Protein AF-A0A4Y9XT28-F1 (afdb_monomer_lite)

Sequence (143 aa):
MEVATLFCATYRPGWGDQLAAALAGIGAGHTSLKHVALRIPSIHPAPGHTLPNPWDDPGESLGRELSRVLDGLPNLTVAFHQWNSFSSLTANSVRCTLERAFQQRFPGLYAHRERLRFTWDLWPGGKDEVWDVALLDERNDAQ

Foldseek 3Di:
DQDAAEFEFDPDQCSLVSVLVVLVPAALVVQVAQHYEYEDDPDDPPPPDPDPDSLLDSDPSNLVSLLRNCVSHVRHAYEYEYEAHADPVSQVVSLVSNQVSCCVRPVVCVVVQVRYWYWYAHPDPRPPDIDIDGSHDPPPPDD

Structure (mmCIF, N/CA/C/O backbone):
data_AF-A0A4Y9XT28-F1
#
_entry.id   AF-A0A4Y9XT28-F1
#
loop_
_atom_site.group_PDB
_atom_site.id
_atom_site.type_symbol
_atom_site.label_atom_id
_atom_site.label_alt_id
_atom_site.label_comp_id
_atom_site.label_asym_id
_atom_site.label_entity_id
_atom_site.label_seq_id
_atom_site.pdbx_PDB_ins_code
_atom_site.Cartn_x
_atom_site.Cartn_y
_atom_site.Cartn_z
_atom_site.occupancy
_atom_site.B_iso_or_equiv
_atom_site.auth_seq_id
_atom_site.auth_comp_id
_atom_site.auth_asym_id
_atom_site.auth_atom_id
_atom_site.pdbx_PDB_model_num
ATOM 1 N N . MET A 1 1 ? 7.616 -7.731 18.086 1.00 37.22 1 MET A N 1
ATOM 2 C CA . MET A 1 1 ? 7.539 -8.061 16.651 1.00 37.22 1 MET A CA 1
ATOM 3 C C . MET A 1 1 ? 6.088 -8.422 16.387 1.00 37.22 1 MET A C 1
ATOM 5 O O . MET A 1 1 ? 5.676 -9.521 16.732 1.00 37.22 1 MET A O 1
ATOM 9 N N . GLU A 1 2 ? 5.267 -7.450 15.989 1.00 42.62 2 GLU A N 1
ATOM 10 C CA . GLU A 1 2 ? 3.860 -7.728 15.676 1.00 42.62 2 GLU A CA 1
ATOM 11 C C . GLU A 1 2 ? 3.775 -8.496 14.359 1.00 42.62 2 GLU A C 1
ATOM 13 O O . GLU A 1 2 ? 4.586 -8.287 13.458 1.00 42.62 2 GLU A O 1
ATOM 18 N N . VAL A 1 3 ? 2.837 -9.440 14.289 1.00 46.53 3 VAL A N 1
ATOM 19 C CA . VAL A 1 3 ? 2.671 -10.356 13.159 1.00 46.53 3 VAL A CA 1
ATOM 20 C C . VAL A 1 3 ? 2.243 -9.54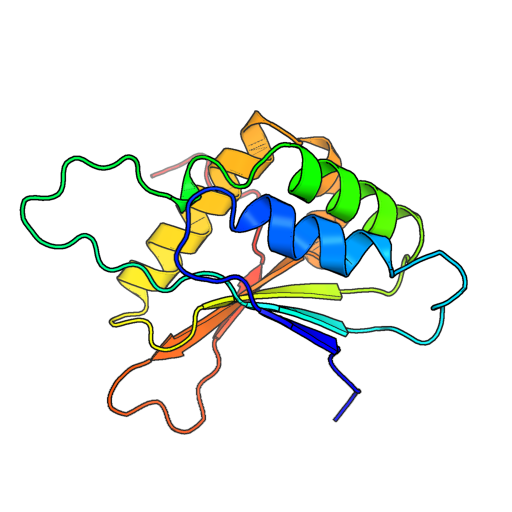9 11.934 1.00 46.53 3 VAL A C 1
ATOM 22 O O . VAL A 1 3 ? 1.068 -9.229 11.769 1.00 46.53 3 VAL A O 1
ATOM 25 N N . ALA A 1 4 ? 3.205 -9.192 11.086 1.00 62.88 4 ALA A N 1
ATOM 26 C CA . ALA A 1 4 ? 2.926 -8.629 9.776 1.00 62.88 4 ALA A CA 1
ATOM 27 C C . ALA A 1 4 ? 2.464 -9.762 8.855 1.00 62.88 4 ALA A C 1
ATOM 29 O O . ALA A 1 4 ? 3.187 -10.739 8.649 1.00 62.88 4 ALA A O 1
ATOM 30 N N . THR A 1 5 ? 1.257 -9.647 8.302 1.00 78.38 5 THR A N 1
ATOM 31 C CA . THR A 1 5 ? 0.826 -10.573 7.245 1.00 78.38 5 THR A CA 1
ATOM 32 C C . THR A 1 5 ? 1.455 -10.119 5.934 1.00 78.38 5 THR A C 1
ATOM 34 O O . THR A 1 5 ? 1.225 -8.988 5.506 1.00 78.38 5 THR A O 1
ATOM 37 N N . LEU A 1 6 ? 2.275 -10.977 5.323 1.00 79.69 6 LEU A N 1
ATOM 38 C CA . LEU A 1 6 ? 2.980 -10.684 4.077 1.00 79.69 6 LEU A CA 1
ATOM 39 C C . LEU A 1 6 ? 2.261 -11.330 2.890 1.00 79.69 6 LEU A C 1
ATOM 41 O O . LEU A 1 6 ? 2.150 -12.553 2.818 1.00 79.69 6 LEU A O 1
ATOM 45 N N . PHE A 1 7 ? 1.853 -10.514 1.923 1.00 81.38 7 PHE A N 1
ATOM 46 C CA . PHE A 1 7 ? 1.311 -10.971 0.645 1.00 81.38 7 PHE A CA 1
ATOM 47 C C . PHE A 1 7 ? 2.286 -10.654 -0.480 1.00 81.38 7 PHE A C 1
ATOM 49 O O . PHE A 1 7 ? 2.853 -9.565 -0.519 1.00 81.38 7 PHE A O 1
ATOM 56 N N . CYS A 1 8 ? 2.496 -11.601 -1.393 1.00 78.50 8 CYS A N 1
ATOM 57 C CA . CYS A 1 8 ? 3.474 -11.454 -2.467 1.00 78.50 8 CYS A CA 1
ATOM 58 C C . CYS A 1 8 ? 2.805 -11.436 -3.833 1.00 78.50 8 CYS A C 1
ATOM 60 O O . CYS A 1 8 ? 2.148 -12.406 -4.206 1.00 78.50 8 CYS A O 1
ATOM 62 N N . ALA A 1 9 ? 3.052 -10.378 -4.603 1.00 73.62 9 ALA A N 1
ATOM 63 C CA . ALA A 1 9 ? 2.757 -10.378 -6.024 1.00 73.62 9 ALA A CA 1
ATOM 64 C C . ALA A 1 9 ? 3.924 -10.958 -6.833 1.00 73.62 9 ALA A C 1
ATOM 66 O O . ALA A 1 9 ? 5.100 -10.796 -6.496 1.00 73.62 9 ALA A O 1
ATOM 67 N N . TH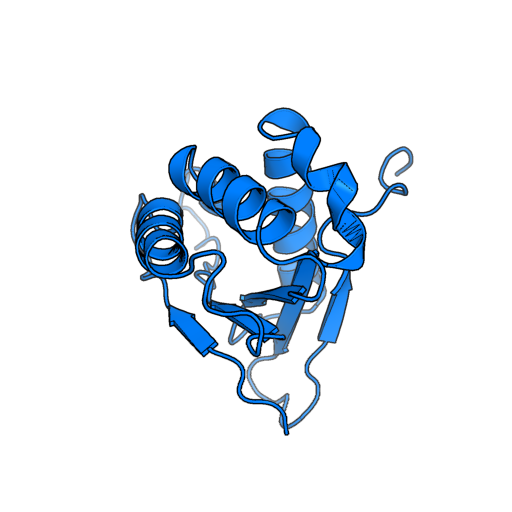R A 1 10 ? 3.591 -11.621 -7.935 1.00 69.38 10 THR A N 1
ATOM 68 C CA . THR A 1 10 ? 4.564 -12.072 -8.935 1.00 69.38 10 THR A CA 1
ATOM 69 C C . THR A 1 10 ? 4.856 -10.978 -9.967 1.00 69.38 10 THR A C 1
ATOM 71 O O . THR A 1 10 ? 4.103 -10.019 -10.113 1.00 69.38 10 THR A O 1
ATOM 74 N N . TYR A 1 11 ? 5.948 -11.141 -10.720 1.00 62.53 11 TYR A N 1
ATOM 75 C CA . TYR A 1 11 ? 6.413 -10.252 -11.799 1.00 62.53 11 TYR A CA 1
ATOM 76 C C . TYR A 1 11 ? 5.495 -10.264 -13.049 1.00 62.53 11 TYR A C 1
ATOM 78 O O . TYR A 1 11 ? 5.956 -10.318 -14.181 1.00 62.53 11 TYR A O 1
ATOM 86 N N . ARG A 1 12 ? 4.172 -10.313 -12.903 1.00 66.75 12 ARG A N 1
ATOM 87 C CA . ARG A 1 12 ? 3.257 -10.402 -14.051 1.00 66.75 12 ARG A CA 1
ATOM 88 C C . ARG A 1 12 ? 2.363 -9.169 -14.145 1.00 66.75 12 ARG A C 1
ATOM 90 O O . ARG A 1 12 ? 2.070 -8.562 -13.114 1.00 66.75 12 ARG A O 1
ATOM 97 N N . PRO A 1 13 ? 1.901 -8.811 -15.359 1.00 68.75 13 PRO A N 1
ATOM 98 C CA . PRO A 1 13 ? 0.744 -7.934 -15.505 1.00 68.75 13 PRO A CA 1
ATOM 99 C C . PRO A 1 13 ? -0.384 -8.404 -14.574 1.00 68.75 13 PRO A C 1
ATOM 101 O O . PRO A 1 13 ? -0.593 -9.611 -14.431 1.00 68.75 13 PRO A O 1
ATOM 104 N N . GLY A 1 14 ? -1.054 -7.469 -13.900 1.00 77.19 14 GLY A N 1
ATOM 105 C CA . GLY A 1 14 ? -2.044 -7.800 -12.868 1.00 77.19 14 GLY A CA 1
ATOM 106 C C . GLY A 1 14 ? -1.443 -8.148 -11.499 1.00 77.19 14 GLY A C 1
ATOM 107 O O . GLY A 1 14 ? -2.072 -8.849 -10.708 1.00 77.19 14 GLY A O 1
ATOM 108 N N . TRP A 1 15 ? -0.229 -7.676 -11.183 1.00 86.25 15 TRP A N 1
ATOM 109 C CA . TRP A 1 15 ? 0.338 -7.780 -9.828 1.00 86.25 15 TRP A CA 1
ATOM 110 C C . TRP A 1 15 ? -0.602 -7.172 -8.773 1.00 86.25 15 TRP A C 1
ATOM 112 O O . TRP A 1 15 ? -0.736 -7.714 -7.677 1.00 86.25 15 TRP A O 1
ATOM 122 N N . GLY A 1 16 ? -1.302 -6.094 -9.134 1.00 89.38 16 GLY A N 1
ATOM 123 C CA . GLY A 1 16 ? -2.306 -5.453 -8.296 1.00 89.38 16 GLY A CA 1
ATOM 124 C C . GLY A 1 16 ? -3.491 -6.354 -7.965 1.00 89.38 16 GLY A C 1
ATOM 125 O O . GLY A 1 16 ? -3.891 -6.428 -6.808 1.00 89.38 16 GLY A O 1
ATOM 126 N N . ASP A 1 17 ? -3.996 -7.115 -8.939 1.00 90.12 17 ASP A N 1
ATOM 127 C CA . ASP A 1 17 ? -5.110 -8.046 -8.724 1.00 90.12 17 ASP A CA 1
ATOM 128 C C . ASP A 1 17 ? -4.732 -9.187 -7.771 1.00 90.12 17 ASP A C 1
ATOM 130 O O . ASP A 1 17 ? -5.559 -9.636 -6.982 1.00 90.12 17 ASP A O 1
ATOM 134 N N . GLN A 1 18 ? -3.469 -9.627 -7.783 1.00 89.69 18 GLN A N 1
ATOM 135 C CA . GLN A 1 18 ? -2.976 -10.634 -6.833 1.00 89.69 18 GLN A CA 1
ATOM 136 C C . GLN A 1 18 ? -3.001 -10.101 -5.396 1.00 89.69 18 GLN A C 1
ATOM 138 O O . GLN A 1 18 ? -3.422 -10.804 -4.477 1.00 89.69 18 GLN A O 1
ATOM 143 N N . LEU A 1 19 ? -2.584 -8.847 -5.200 1.00 92.06 19 LEU A N 1
ATOM 144 C CA . LEU A 1 19 ? -2.638 -8.197 -3.890 1.00 92.06 19 LEU A CA 1
ATOM 145 C C . LEU A 1 19 ? -4.077 -7.888 -3.472 1.00 92.06 19 LEU A C 1
ATOM 147 O O . LEU A 1 19 ? -4.418 -8.067 -2.308 1.00 92.06 19 LEU A O 1
ATOM 151 N N . ALA A 1 20 ? -4.936 -7.491 -4.411 1.00 93.12 20 ALA A N 1
ATOM 152 C CA . ALA A 1 20 ? -6.358 -7.290 -4.162 1.00 93.12 20 ALA A CA 1
ATOM 153 C C . ALA A 1 20 ? -7.028 -8.590 -3.695 1.00 93.12 20 ALA A C 1
ATOM 155 O O . ALA A 1 20 ? -7.715 -8.599 -2.680 1.00 93.12 20 ALA A O 1
ATOM 156 N N . ALA A 1 21 ? -6.765 -9.710 -4.375 1.00 91.50 21 ALA A N 1
ATOM 157 C CA . ALA A 1 21 ? -7.285 -11.020 -3.991 1.00 91.50 21 ALA A CA 1
ATOM 158 C C . ALA A 1 21 ? -6.821 -11.443 -2.588 1.00 91.50 21 ALA A C 1
ATOM 160 O O . ALA A 1 21 ? -7.592 -12.021 -1.824 1.00 91.50 21 ALA A O 1
ATOM 161 N N . ALA A 1 22 ? -5.580 -11.120 -2.224 1.00 90.00 22 ALA A N 1
ATOM 162 C CA . ALA A 1 22 ? -5.074 -11.318 -0.873 1.00 90.00 22 ALA A CA 1
ATOM 163 C C . ALA A 1 22 ? -5.795 -10.439 0.168 1.00 90.00 22 ALA A C 1
ATOM 165 O O . ALA A 1 22 ? -6.228 -10.937 1.209 1.00 90.00 22 ALA A O 1
ATOM 166 N N . LEU A 1 23 ? -5.968 -9.145 -0.120 1.00 93.50 23 LEU A N 1
ATOM 167 C CA . LEU A 1 23 ? -6.683 -8.203 0.746 1.00 93.50 23 LEU A CA 1
ATOM 168 C C . LEU A 1 23 ? -8.170 -8.546 0.894 1.00 93.50 23 LEU A C 1
ATOM 170 O O . LEU A 1 23 ? -8.738 -8.306 1.958 1.00 93.50 23 LEU A O 1
ATOM 174 N N . ALA A 1 24 ? -8.789 -9.161 -0.117 1.00 93.62 24 ALA A N 1
ATOM 175 C CA . ALA A 1 24 ? -10.186 -9.593 -0.082 1.00 93.62 24 ALA A CA 1
ATOM 176 C C . ALA A 1 24 ? -10.479 -10.573 1.070 1.00 93.62 24 ALA A C 1
ATOM 178 O O . ALA A 1 24 ? -11.592 -10.597 1.595 1.00 93.62 24 ALA A O 1
ATOM 179 N N . GLY A 1 25 ? -9.475 -11.335 1.521 1.00 91.25 25 GLY A N 1
ATOM 180 C CA . GLY A 1 25 ? -9.589 -12.199 2.701 1.00 91.25 25 GLY A CA 1
ATOM 181 C C . GLY A 1 25 ? -9.648 -11.440 4.035 1.00 91.25 25 GLY A C 1
ATOM 182 O O . GLY A 1 25 ? -10.058 -12.002 5.049 1.00 91.25 25 GLY A O 1
ATOM 183 N N . ILE A 1 26 ? -9.270 -10.160 4.055 1.00 92.25 26 ILE A N 1
ATOM 184 C CA . ILE A 1 26 ? -9.223 -9.328 5.257 1.00 92.25 26 ILE A CA 1
ATOM 185 C C . ILE A 1 26 ? -10.540 -8.562 5.396 1.00 92.25 26 ILE A C 1
ATOM 187 O O . ILE A 1 26 ? -10.818 -7.607 4.672 1.00 92.25 26 ILE A O 1
ATOM 191 N N . GLY A 1 27 ? -11.365 -8.979 6.351 1.00 89.06 27 GLY A N 1
ATOM 192 C CA . GLY A 1 27 ? -12.609 -8.299 6.732 1.00 89.06 27 GLY A CA 1
ATOM 193 C C . GLY A 1 27 ? -12.562 -7.641 8.114 1.00 89.06 27 GLY A C 1
ATOM 194 O O . GLY A 1 27 ? -11.606 -7.823 8.866 1.00 89.06 27 GLY A O 1
ATOM 195 N N . ALA A 1 28 ? -13.653 -6.959 8.478 1.00 88.12 28 ALA A N 1
ATOM 196 C CA . ALA A 1 28 ? -13.815 -6.240 9.751 1.00 88.12 28 ALA A CA 1
ATOM 197 C C . ALA A 1 28 ? -13.650 -7.116 11.013 1.00 88.12 28 ALA A C 1
ATOM 199 O O . ALA A 1 28 ? -13.407 -6.597 12.096 1.00 88.12 28 ALA A O 1
ATOM 200 N N . GLY A 1 29 ? -13.745 -8.446 10.887 1.00 89.38 29 GLY A N 1
ATOM 201 C CA . GLY A 1 29 ? -13.482 -9.383 11.984 1.00 89.38 29 GLY A CA 1
ATOM 202 C C . GLY A 1 29 ? -12.006 -9.488 12.396 1.00 89.38 29 GLY A C 1
ATOM 203 O O . GLY A 1 29 ? -11.717 -9.985 13.480 1.00 89.38 29 GLY A O 1
ATOM 204 N N . HIS A 1 30 ? -11.066 -9.001 11.580 1.00 90.31 30 HIS A N 1
ATOM 205 C CA . HIS A 1 30 ? -9.625 -9.054 11.860 1.00 90.31 30 HIS A CA 1
ATOM 206 C C . HIS A 1 30 ? -9.156 -7.864 12.711 1.00 90.31 30 HIS A C 1
ATOM 208 O O . HIS A 1 30 ? -8.163 -7.215 12.398 1.00 90.31 30 HIS A O 1
ATOM 214 N N . THR A 1 31 ? -9.863 -7.551 13.797 1.00 87.31 31 THR A N 1
ATOM 215 C CA . THR A 1 31 ? -9.604 -6.356 14.628 1.00 87.31 31 THR A CA 1
ATOM 216 C C . THR A 1 31 ? -8.247 -6.362 15.340 1.00 87.31 31 THR A C 1
ATOM 218 O O . THR A 1 31 ? -7.764 -5.308 15.7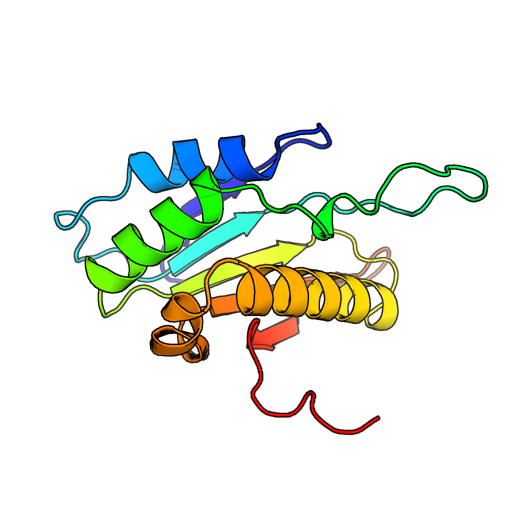48 1.00 87.31 31 THR A O 1
ATOM 221 N N . SER A 1 32 ? -7.616 -7.531 15.485 1.00 89.75 32 SER A N 1
ATOM 222 C CA . SER A 1 32 ? -6.262 -7.684 16.030 1.00 89.75 32 SER A CA 1
ATOM 223 C C . SER A 1 32 ? -5.153 -7.445 15.000 1.00 89.75 32 SER A C 1
ATOM 225 O O . SER A 1 32 ? -3.986 -7.343 15.380 1.00 89.75 32 SER A O 1
ATOM 227 N N . LEU A 1 33 ? -5.490 -7.362 13.708 1.00 90.69 33 LEU A N 1
ATOM 228 C CA . LEU A 1 33 ? -4.526 -7.153 12.637 1.00 90.69 33 LEU A CA 1
ATOM 229 C C . LEU A 1 33 ? -4.105 -5.681 12.596 1.00 90.69 33 LEU A C 1
ATOM 231 O O . LEU A 1 33 ? -4.923 -4.797 12.349 1.00 90.69 33 LEU A O 1
ATOM 235 N N . LYS A 1 34 ? -2.814 -5.428 12.821 1.00 92.19 34 LYS A N 1
ATOM 236 C CA . LYS A 1 34 ? -2.253 -4.066 12.844 1.00 92.19 34 LYS A CA 1
ATOM 237 C C . LYS A 1 34 ? -1.361 -3.746 11.655 1.00 92.19 34 LYS A C 1
ATOM 239 O O . LYS A 1 34 ? -1.282 -2.593 11.250 1.00 92.19 34 LYS A O 1
ATOM 244 N N . HIS A 1 35 ? -0.719 -4.759 11.076 1.00 92.44 35 HIS A N 1
ATOM 245 C CA . HIS A 1 35 ? 0.260 -4.570 10.013 1.00 92.44 35 HIS A CA 1
ATOM 246 C C . HIS A 1 35 ? 0.066 -5.580 8.883 1.00 92.44 35 HIS A C 1
ATOM 248 O O . HIS A 1 35 ? 0.028 -6.794 9.103 1.00 92.44 35 HIS A O 1
ATOM 254 N N . VAL A 1 36 ? -0.001 -5.065 7.659 1.00 93.00 36 VAL A N 1
ATOM 255 C CA . VAL A 1 36 ? 0.012 -5.848 6.422 1.00 93.00 36 VAL A CA 1
ATOM 256 C C . VAL A 1 36 ? 1.146 -5.340 5.547 1.00 93.00 36 VAL A C 1
ATOM 258 O O . VAL A 1 36 ? 1.266 -4.140 5.321 1.00 93.00 36 VAL A O 1
ATOM 261 N N . ALA A 1 37 ? 1.964 -6.255 5.041 1.00 91.75 37 ALA A N 1
ATOM 262 C CA . ALA A 1 37 ? 2.989 -5.956 4.056 1.00 91.75 37 ALA A CA 1
ATOM 263 C C . ALA A 1 37 ? 2.563 -6.520 2.694 1.00 91.75 37 ALA A C 1
ATOM 265 O O . ALA A 1 37 ? 2.307 -7.716 2.548 1.00 91.75 37 ALA A O 1
ATOM 266 N N . LEU A 1 38 ? 2.489 -5.655 1.690 1.00 91.75 38 LEU A N 1
ATOM 267 C CA . LEU A 1 38 ? 2.202 -5.987 0.303 1.00 91.75 38 LEU A CA 1
ATOM 268 C C . LEU A 1 38 ? 3.504 -5.926 -0.484 1.00 91.75 38 LEU A C 1
ATOM 270 O O . LEU A 1 38 ? 4.002 -4.850 -0.808 1.00 91.75 38 LEU A O 1
ATOM 274 N N . ARG A 1 39 ? 4.084 -7.083 -0.785 1.00 88.56 39 ARG A N 1
ATOM 275 C CA . ARG A 1 39 ? 5.314 -7.146 -1.565 1.00 88.56 39 ARG A CA 1
ATOM 276 C C . ARG A 1 39 ? 5.013 -6.881 -3.033 1.00 88.56 39 ARG A C 1
ATOM 278 O O . ARG A 1 39 ? 4.291 -7.649 -3.676 1.00 88.56 39 ARG A O 1
ATOM 285 N N . ILE A 1 40 ? 5.632 -5.827 -3.554 1.00 87.00 40 ILE A N 1
ATOM 286 C CA . ILE A 1 40 ? 5.518 -5.419 -4.951 1.00 87.00 40 ILE A CA 1
ATOM 287 C C . ILE A 1 40 ? 6.693 -5.930 -5.792 1.00 87.00 40 ILE A C 1
ATOM 289 O O . ILE A 1 40 ? 7.768 -6.216 -5.256 1.00 87.00 40 ILE A O 1
ATOM 293 N N . PRO A 1 41 ? 6.518 -6.049 -7.120 1.00 78.56 41 PRO A N 1
ATOM 294 C CA . PRO A 1 41 ? 7.599 -6.438 -8.011 1.00 78.56 41 PRO A CA 1
ATOM 295 C C . PRO A 1 41 ? 8.732 -5.401 -8.048 1.00 78.56 41 PRO A C 1
ATOM 297 O O . PRO A 1 41 ? 8.514 -4.224 -8.347 1.00 78.56 41 PRO A O 1
ATOM 300 N N . SER A 1 42 ? 9.961 -5.866 -7.830 1.00 71.69 42 SER A N 1
ATOM 301 C CA . SER A 1 42 ? 11.185 -5.082 -8.019 1.00 71.69 42 SER A CA 1
ATOM 302 C C . SER A 1 42 ? 11.623 -5.183 -9.469 1.00 71.69 42 SER A C 1
ATOM 304 O O . SER A 1 42 ? 12.420 -6.037 -9.846 1.00 71.69 42 SER A O 1
ATOM 306 N N . ILE A 1 43 ? 10.996 -4.371 -10.311 1.00 66.06 43 ILE A N 1
ATOM 307 C CA . ILE A 1 43 ? 11.247 -4.378 -11.750 1.00 66.06 43 ILE A CA 1
ATOM 308 C C . ILE A 1 43 ? 12.401 -3.432 -12.028 1.00 66.06 43 ILE A C 1
ATOM 310 O O . ILE A 1 43 ? 12.387 -2.268 -11.641 1.00 66.06 43 ILE A O 1
ATOM 314 N N . HIS A 1 44 ? 13.427 -3.943 -12.687 1.00 57.53 44 HIS A N 1
ATOM 315 C CA . HIS A 1 44 ? 14.423 -3.090 -13.302 1.00 57.53 44 HIS A CA 1
ATOM 316 C C . HIS A 1 44 ? 13.887 -2.722 -14.679 1.00 57.53 44 HIS A C 1
ATOM 318 O O . HIS A 1 44 ? 13.493 -3.633 -15.415 1.00 57.53 44 HIS A O 1
ATOM 324 N N . PRO A 1 45 ? 13.860 -1.438 -15.069 1.00 49.16 45 PRO A N 1
ATOM 325 C CA . PRO A 1 45 ? 13.746 -1.127 -16.479 1.00 49.16 45 PRO A CA 1
ATOM 326 C C . PRO A 1 45 ? 14.984 -1.730 -17.153 1.00 49.16 45 PRO A C 1
ATOM 328 O O . PRO A 1 45 ? 16.089 -1.200 -17.047 1.00 49.16 45 PRO A O 1
ATOM 331 N N . ALA A 1 46 ? 14.829 -2.900 -17.773 1.00 44.47 46 ALA A N 1
ATOM 332 C CA . ALA A 1 46 ? 15.876 -3.466 -18.601 1.00 44.47 46 ALA A CA 1
ATOM 333 C C . ALA A 1 46 ? 16.120 -2.469 -19.748 1.00 44.47 46 ALA A C 1
ATOM 335 O O . ALA A 1 46 ? 15.151 -2.077 -20.411 1.00 44.47 46 ALA A O 1
ATOM 336 N N . PRO A 1 47 ? 17.365 -2.008 -19.971 1.00 41.44 47 PRO A N 1
ATOM 337 C CA . PRO A 1 47 ? 17.642 -1.045 -21.027 1.00 41.44 47 PRO A CA 1
ATOM 338 C C . PRO A 1 47 ? 17.154 -1.609 -22.369 1.00 41.44 47 PRO A C 1
ATOM 340 O O . PRO A 1 47 ? 17.578 -2.683 -22.786 1.00 41.44 47 PRO A O 1
ATOM 343 N N . GLY A 1 48 ? 16.218 -0.903 -23.010 1.00 47.25 48 GLY A N 1
ATOM 344 C CA . GLY A 1 48 ? 15.604 -1.300 -24.284 1.00 47.25 48 GLY A CA 1
ATOM 345 C C . GLY A 1 48 ? 14.183 -1.875 -24.202 1.00 47.25 48 GLY A C 1
ATOM 346 O O . GLY A 1 48 ? 13.572 -2.083 -25.247 1.00 47.25 48 GLY A O 1
ATOM 347 N N . HIS A 1 49 ? 13.615 -2.091 -23.011 1.00 46.44 49 HIS A N 1
ATOM 348 C CA . HIS A 1 49 ? 12.205 -2.473 -22.879 1.00 46.44 49 HIS A CA 1
ATOM 349 C C . HIS A 1 49 ? 11.298 -1.235 -22.818 1.00 46.44 49 HIS A C 1
ATOM 351 O O . HIS A 1 49 ? 11.286 -0.503 -21.836 1.00 46.44 49 HIS A O 1
ATOM 357 N N . THR A 1 50 ? 10.493 -1.038 -23.863 1.00 52.16 50 THR A N 1
ATOM 358 C CA . THR A 1 50 ? 9.421 -0.028 -23.989 1.00 52.16 50 THR A CA 1
ATOM 359 C C . THR A 1 50 ? 8.123 -0.419 -23.272 1.00 52.16 50 THR A C 1
ATOM 361 O O . THR A 1 50 ? 7.062 0.136 -23.557 1.00 52.16 50 THR A O 1
ATOM 364 N N . LEU A 1 51 ? 8.170 -1.408 -22.374 1.00 54.59 51 LEU A N 1
ATOM 365 C CA . LEU A 1 51 ? 6.978 -1.830 -21.648 1.00 54.59 51 LEU A CA 1
ATOM 366 C C . LEU A 1 51 ? 6.533 -0.707 -20.698 1.00 54.59 51 LEU A C 1
ATOM 368 O O . LEU A 1 51 ? 7.399 -0.076 -20.085 1.00 54.59 51 LEU A O 1
ATOM 372 N N . PRO A 1 52 ? 5.213 -0.459 -20.569 1.00 60.56 52 PRO A N 1
ATOM 373 C CA . PRO A 1 52 ? 4.688 0.497 -19.604 1.00 60.56 52 PRO A CA 1
ATOM 374 C C . PRO A 1 52 ? 5.273 0.205 -18.234 1.00 60.56 52 PRO A C 1
ATOM 376 O O . PRO A 1 52 ? 5.421 -0.966 -17.862 1.00 60.56 52 PRO A O 1
ATOM 379 N N . ASN A 1 53 ? 5.615 1.260 -17.498 1.00 69.38 53 ASN A N 1
ATOM 380 C CA . ASN A 1 53 ? 6.109 1.083 -16.155 1.00 69.38 53 ASN A CA 1
ATOM 381 C C . ASN A 1 53 ? 5.001 0.373 -15.347 1.00 69.38 53 ASN A C 1
ATOM 383 O O . ASN A 1 53 ? 3.897 0.899 -15.220 1.00 69.38 53 ASN A O 1
ATOM 387 N N . PRO A 1 54 ? 5.250 -0.841 -14.831 1.00 70.56 54 PRO A N 1
ATOM 388 C CA . PRO A 1 54 ? 4.216 -1.666 -14.212 1.00 70.56 54 PRO A CA 1
ATOM 389 C C . PRO A 1 54 ? 3.612 -1.022 -12.960 1.00 70.56 54 PRO A C 1
ATOM 391 O O . PRO A 1 54 ? 2.545 -1.441 -12.520 1.00 70.56 54 PRO A O 1
ATOM 394 N N . TRP A 1 55 ? 4.277 -0.015 -12.390 1.00 76.31 55 TRP A N 1
ATOM 395 C CA . TRP A 1 55 ? 3.785 0.747 -11.247 1.00 76.31 55 TRP A CA 1
ATOM 396 C C . TRP A 1 55 ? 2.792 1.860 -11.640 1.00 76.31 55 TRP A C 1
ATOM 398 O O . TRP A 1 55 ? 2.117 2.378 -10.756 1.00 76.31 55 TRP A O 1
ATOM 408 N N . ASP A 1 56 ? 2.663 2.206 -12.930 1.00 76.19 56 ASP A N 1
ATOM 409 C CA . ASP A 1 56 ? 1.702 3.217 -13.418 1.00 76.19 56 ASP A CA 1
ATOM 410 C C . ASP A 1 56 ? 0.244 2.729 -13.324 1.00 76.19 56 ASP A C 1
ATOM 412 O O . ASP A 1 56 ? -0.687 3.527 -13.194 1.00 76.19 56 ASP A O 1
ATOM 416 N N . ASP A 1 57 ? 0.032 1.411 -13.380 1.00 81.56 57 ASP A N 1
ATOM 417 C CA . ASP A 1 57 ? -1.284 0.785 -13.267 1.00 81.56 57 ASP A CA 1
ATOM 418 C C . ASP A 1 57 ? -1.292 -0.284 -12.162 1.00 81.56 57 ASP A C 1
ATOM 420 O O . ASP A 1 57 ? -1.143 -1.480 -12.434 1.00 81.56 57 ASP A O 1
ATOM 424 N N . PRO A 1 58 ? -1.484 0.125 -10.895 1.00 80.38 58 PRO A N 1
ATOM 425 C CA . PRO A 1 58 ? -1.661 -0.807 -9.787 1.00 80.38 58 PRO A CA 1
ATOM 426 C C . PRO A 1 58 ? -2.998 -1.570 -9.832 1.00 80.38 58 PRO A C 1
ATOM 428 O O . PRO A 1 58 ? -3.228 -2.412 -8.971 1.00 80.38 58 PRO A O 1
ATOM 431 N N . GLY A 1 59 ? -3.873 -1.319 -10.813 1.00 85.25 59 GLY A N 1
ATOM 432 C CA . GLY A 1 59 ? -5.162 -1.992 -10.972 1.00 85.25 59 GLY A CA 1
ATOM 433 C C . GLY A 1 59 ? -6.295 -1.416 -10.112 1.00 85.25 59 GLY A C 1
ATOM 434 O O . GLY A 1 59 ? -6.098 -0.966 -8.983 1.00 85.25 59 GLY A O 1
ATOM 435 N N . GLU A 1 60 ? -7.522 -1.452 -10.648 1.00 89.12 60 GLU A N 1
ATOM 436 C CA . GLU A 1 60 ? -8.732 -0.981 -9.949 1.00 89.12 60 GLU A CA 1
ATOM 437 C C . GLU A 1 60 ? -9.054 -1.805 -8.701 1.00 89.12 60 GLU A C 1
ATOM 439 O O . GLU A 1 60 ? -9.383 -1.251 -7.648 1.00 89.12 60 GLU A O 1
ATOM 444 N N . SER A 1 61 ? -8.904 -3.126 -8.807 1.00 92.88 61 SER A N 1
ATOM 445 C CA . SER A 1 61 ? -9.173 -4.070 -7.724 1.00 92.88 61 SER A CA 1
ATOM 446 C C . SER A 1 61 ? -8.361 -3.737 -6.475 1.00 92.88 61 SER A C 1
ATOM 448 O O . SER A 1 61 ? -8.893 -3.756 -5.368 1.00 92.88 61 SER A O 1
ATOM 450 N N . LEU A 1 62 ? -7.083 -3.381 -6.643 1.00 93.69 62 LEU A N 1
ATOM 451 C CA . LEU A 1 62 ? -6.197 -3.081 -5.523 1.00 93.69 62 LEU A CA 1
ATOM 452 C C . LEU A 1 62 ? -6.631 -1.815 -4.785 1.00 93.69 62 LEU A C 1
ATOM 454 O O . LEU A 1 62 ? -6.757 -1.841 -3.564 1.00 93.69 62 LEU A O 1
ATOM 458 N N . GLY A 1 63 ? -6.903 -0.726 -5.509 1.00 92.94 63 GLY A N 1
ATOM 459 C CA . GLY A 1 63 ? -7.359 0.520 -4.892 1.00 92.94 63 GLY A CA 1
ATOM 460 C C . GLY A 1 63 ? -8.671 0.341 -4.123 1.00 92.94 63 GLY A C 1
ATOM 461 O O . GLY A 1 63 ? -8.788 0.802 -2.988 1.00 92.94 63 GLY A O 1
ATOM 462 N N . ARG A 1 64 ? -9.625 -0.409 -4.692 1.00 93.81 64 ARG A N 1
ATOM 463 C CA . ARG A 1 64 ? -10.905 -0.722 -4.040 1.00 93.81 64 ARG A CA 1
ATOM 464 C C . ARG A 1 64 ? -10.721 -1.519 -2.748 1.00 93.81 64 ARG A C 1
ATOM 466 O O . ARG A 1 64 ? -11.317 -1.176 -1.728 1.00 93.81 64 ARG A O 1
ATOM 473 N N . GLU A 1 65 ? -9.906 -2.568 -2.788 1.00 96.00 65 GLU A N 1
ATOM 474 C CA . GLU A 1 65 ? -9.657 -3.413 -1.619 1.00 96.00 65 GLU A CA 1
ATOM 475 C C . GLU A 1 65 ? -8.875 -2.673 -0.530 1.00 96.00 65 GLU A C 1
ATOM 477 O O . GLU A 1 65 ? -9.185 -2.832 0.648 1.00 96.00 65 GLU A O 1
ATOM 482 N N . LEU A 1 66 ? -7.932 -1.800 -0.898 1.00 95.62 66 LEU A N 1
ATOM 483 C CA . LEU A 1 66 ? -7.239 -0.929 0.054 1.00 95.62 66 LEU A CA 1
ATOM 484 C C . LEU A 1 66 ? -8.206 0.004 0.777 1.00 95.62 66 LEU A C 1
ATOM 486 O O . LEU A 1 66 ? -8.175 0.046 2.004 1.00 95.62 66 LEU A O 1
ATOM 490 N N . SER A 1 67 ? -9.080 0.708 0.049 1.00 94.56 67 SER A N 1
ATOM 491 C CA . SER A 1 67 ? -10.096 1.570 0.665 1.00 94.56 67 SER A CA 1
ATOM 492 C C . SER A 1 67 ? -10.979 0.768 1.616 1.00 94.56 67 SER A C 1
ATOM 494 O O . SER A 1 67 ? -11.062 1.090 2.796 1.00 94.56 67 SER A O 1
ATOM 496 N N . ARG A 1 68 ? -11.543 -0.352 1.142 1.00 95.38 68 ARG A N 1
ATOM 497 C CA . ARG A 1 68 ? -12.419 -1.218 1.945 1.00 95.38 68 ARG A CA 1
ATOM 498 C C . ARG A 1 68 ? -11.745 -1.681 3.238 1.00 95.38 68 ARG A C 1
ATOM 500 O O . ARG A 1 68 ? -12.364 -1.665 4.301 1.00 95.38 68 ARG A O 1
ATOM 507 N N . VAL A 1 69 ? -10.500 -2.139 3.146 1.00 95.19 69 VAL A N 1
ATOM 508 C CA . VAL A 1 69 ? -9.745 -2.661 4.288 1.00 95.19 69 VAL A CA 1
ATOM 509 C C . VAL A 1 69 ? -9.384 -1.542 5.266 1.00 95.19 69 VAL A C 1
ATOM 511 O O . VAL A 1 69 ? -9.548 -1.719 6.472 1.00 95.19 69 VAL A O 1
ATOM 514 N N . LEU A 1 70 ? -8.939 -0.387 4.772 1.00 94.88 70 LEU A N 1
ATOM 515 C CA . LEU A 1 70 ? -8.558 0.750 5.610 1.00 94.88 70 LEU A CA 1
ATOM 516 C C . LEU A 1 70 ? -9.767 1.410 6.283 1.00 94.88 70 LEU A C 1
ATOM 518 O O . LEU A 1 70 ? -9.647 1.835 7.435 1.00 94.88 70 LEU A O 1
ATOM 522 N N . ASP A 1 71 ? -10.920 1.455 5.621 1.00 94.06 71 ASP A N 1
ATOM 523 C CA . ASP A 1 71 ? -12.184 1.905 6.211 1.00 94.06 71 ASP A CA 1
ATOM 524 C C . ASP A 1 71 ? -12.687 0.921 7.278 1.00 94.06 71 ASP A C 1
ATOM 526 O O . ASP A 1 71 ? -13.137 1.322 8.351 1.00 94.06 71 ASP A O 1
ATOM 530 N N . GLY A 1 72 ? -12.585 -0.384 7.004 1.00 93.44 72 GLY A N 1
ATOM 531 C CA . GLY A 1 72 ? -13.069 -1.435 7.901 1.00 93.44 72 GLY A CA 1
ATOM 532 C C . GLY A 1 72 ? -12.177 -1.705 9.116 1.00 93.44 72 GLY A C 1
ATOM 533 O O . GLY A 1 72 ? -12.663 -2.225 10.121 1.00 93.44 72 GLY A O 1
ATOM 534 N N . LEU A 1 73 ? -10.883 -1.379 9.040 1.00 94.44 73 LEU A N 1
ATOM 535 C CA . LEU A 1 73 ? -9.894 -1.632 10.091 1.00 94.44 73 LEU A CA 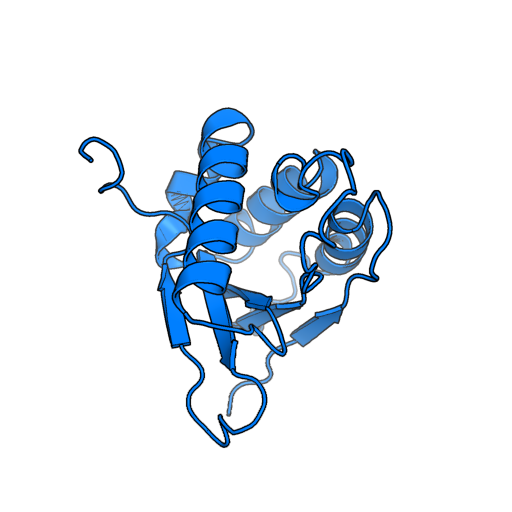1
ATOM 536 C C . LEU A 1 73 ? -9.125 -0.337 10.418 1.00 94.44 73 LEU A C 1
ATOM 538 O O . LEU A 1 73 ? -8.049 -0.096 9.866 1.00 94.44 73 LEU A O 1
ATOM 542 N N . PRO A 1 74 ? -9.631 0.509 11.339 1.00 92.12 74 PRO A N 1
ATOM 543 C CA . PRO A 1 74 ? -9.070 1.842 11.597 1.00 92.12 74 PRO A CA 1
ATOM 544 C C . PRO A 1 74 ? -7.623 1.819 12.115 1.00 92.12 74 PRO A C 1
ATOM 546 O O . PRO A 1 74 ? -6.860 2.745 11.856 1.00 92.12 74 PRO A O 1
ATOM 549 N N . ASN A 1 75 ? -7.218 0.738 12.787 1.00 92.25 75 ASN A N 1
ATOM 550 C CA . ASN A 1 75 ? -5.878 0.587 13.365 1.00 92.25 75 ASN A CA 1
ATOM 551 C C . ASN A 1 75 ? -4.881 -0.129 12.441 1.00 92.25 75 ASN A C 1
ATOM 553 O O . ASN A 1 75 ? -3.757 -0.399 12.860 1.00 92.25 75 ASN A O 1
ATOM 557 N N . LEU A 1 76 ? -5.291 -0.492 11.223 1.00 94.38 76 LEU A N 1
ATOM 558 C CA . LEU A 1 76 ? -4.437 -1.219 10.296 1.00 94.38 76 LEU A CA 1
ATOM 559 C C . LEU A 1 76 ? -3.532 -0.270 9.508 1.00 94.38 76 LEU A C 1
ATOM 561 O O . LEU A 1 76 ? -4.009 0.681 8.890 1.00 94.38 76 LEU A O 1
ATOM 565 N N . THR A 1 77 ? -2.249 -0.617 9.450 1.00 94.94 77 THR A N 1
ATOM 566 C CA . THR A 1 77 ? -1.246 -0.033 8.558 1.00 94.94 77 THR A CA 1
ATOM 567 C C . THR A 1 77 ? -0.911 -1.017 7.439 1.00 94.94 77 THR A C 1
ATOM 569 O O . THR A 1 77 ? -0.634 -2.194 7.690 1.00 94.94 77 THR A O 1
ATOM 572 N N . VAL A 1 78 ? -0.897 -0.528 6.200 1.00 94.44 78 VAL A N 1
ATOM 573 C CA . VAL A 1 78 ? -0.533 -1.296 5.005 1.00 94.44 78 VAL A CA 1
ATOM 574 C C . VAL A 1 78 ? 0.757 -0.727 4.421 1.00 94.44 78 VAL A C 1
ATOM 576 O O . VAL A 1 78 ? 0.817 0.442 4.045 1.00 94.44 78 VAL A O 1
ATOM 579 N N . ALA A 1 79 ? 1.791 -1.558 4.336 1.00 94.00 79 ALA A N 1
ATOM 580 C CA . ALA A 1 79 ? 3.093 -1.204 3.788 1.00 94.00 79 ALA A CA 1
ATOM 581 C C . ALA A 1 79 ? 3.319 -1.880 2.433 1.00 94.00 79 ALA A C 1
ATOM 583 O O . ALA A 1 79 ? 3.286 -3.103 2.337 1.00 94.00 79 ALA A O 1
ATOM 584 N N . PHE A 1 80 ? 3.604 -1.105 1.393 1.00 91.88 80 PHE A N 1
ATOM 585 C CA . PHE A 1 80 ? 4.103 -1.617 0.122 1.00 91.88 80 PHE A CA 1
ATOM 586 C C . PHE A 1 80 ? 5.599 -1.860 0.239 1.00 91.88 80 PHE A C 1
ATOM 588 O O . PHE A 1 80 ? 6.347 -0.915 0.464 1.00 91.88 80 PHE A O 1
ATOM 595 N N . HIS A 1 81 ? 6.030 -3.108 0.095 1.00 90.06 81 HIS A N 1
ATOM 596 C CA . HIS A 1 81 ? 7.419 -3.494 0.294 1.00 90.06 81 HIS A CA 1
ATOM 597 C C . HIS A 1 81 ? 8.100 -3.864 -1.027 1.00 90.06 81 HIS A C 1
ATOM 599 O O . HIS A 1 81 ? 7.696 -4.821 -1.697 1.00 90.06 81 HIS A O 1
ATOM 605 N N . GLN A 1 82 ? 9.149 -3.128 -1.390 1.00 86.88 82 GLN A N 1
ATOM 606 C CA . GLN A 1 82 ? 10.004 -3.412 -2.539 1.00 86.88 82 GLN A CA 1
ATOM 607 C C . GLN A 1 82 ? 11.307 -4.081 -2.085 1.00 86.88 82 GLN A C 1
ATOM 609 O O . GLN A 1 82 ? 12.146 -3.450 -1.449 1.00 86.88 82 GLN A O 1
ATOM 614 N N . TRP A 1 83 ? 11.492 -5.350 -2.452 1.00 80.56 83 TRP A N 1
ATOM 615 C CA . TRP A 1 83 ? 12.667 -6.129 -2.045 1.00 80.56 83 TRP A CA 1
ATOM 616 C C . TRP A 1 83 ? 13.807 -6.009 -3.069 1.00 80.56 83 TRP A C 1
ATOM 618 O O . TRP A 1 83 ? 13.564 -6.196 -4.258 1.00 80.56 83 TRP A O 1
ATOM 628 N N . ASN A 1 84 ? 15.057 -5.799 -2.654 1.00 75.25 84 ASN A N 1
ATOM 629 C CA . ASN A 1 84 ? 16.240 -5.747 -3.521 1.00 75.25 84 ASN A CA 1
ATOM 630 C C . ASN A 1 84 ? 16.231 -4.541 -4.463 1.00 75.25 84 ASN A C 1
ATOM 632 O O . ASN A 1 84 ? 16.531 -4.650 -5.655 1.00 75.25 84 ASN A O 1
ATOM 636 N N . SER A 1 85 ? 15.881 -3.373 -3.935 1.00 74.06 85 SER A N 1
ATOM 637 C CA . SER A 1 85 ? 16.050 -2.129 -4.674 1.00 74.06 85 SER A CA 1
ATOM 638 C C . SER A 1 85 ? 17.538 -1.886 -4.936 1.00 74.06 85 SER A C 1
ATOM 640 O O . SER A 1 85 ? 18.382 -2.062 -4.060 1.00 74.06 85 SER A O 1
ATOM 642 N N . PHE A 1 86 ? 17.888 -1.465 -6.153 1.00 71.88 86 PHE A N 1
ATOM 643 C CA . PHE A 1 86 ? 19.284 -1.154 -6.489 1.00 71.88 86 PHE A CA 1
ATOM 644 C C . PHE A 1 86 ? 19.799 0.102 -5.791 1.00 71.88 86 PHE A C 1
ATOM 646 O O . PHE A 1 86 ? 20.991 0.241 -5.535 1.00 71.88 86 PHE A O 1
ATOM 653 N N . SER A 1 87 ? 18.906 1.056 -5.551 1.00 78.25 87 SER A N 1
ATOM 654 C CA . SER A 1 87 ? 19.230 2.328 -4.927 1.00 78.25 87 SER A CA 1
ATOM 655 C C . SER A 1 87 ? 17.981 2.938 -4.312 1.00 78.25 87 SER A C 1
ATOM 657 O O . SER A 1 87 ? 16.864 2.706 -4.788 1.00 78.25 87 SER A O 1
ATOM 659 N N . SER A 1 88 ? 18.173 3.795 -3.310 1.00 81.88 88 SER A N 1
ATOM 660 C CA . SER A 1 88 ? 17.087 4.594 -2.737 1.00 81.88 88 SER A CA 1
ATOM 661 C C . SER A 1 88 ? 16.433 5.503 -3.780 1.00 81.88 88 SER A C 1
ATOM 663 O O . SER A 1 88 ? 15.238 5.753 -3.701 1.00 81.88 88 SER A O 1
ATOM 665 N N . LEU A 1 89 ? 17.177 5.944 -4.805 1.00 80.31 89 LEU A N 1
ATOM 666 C CA . LEU A 1 89 ? 16.617 6.706 -5.929 1.00 80.31 89 LEU A CA 1
ATOM 667 C C . LEU A 1 89 ? 15.606 5.880 -6.733 1.00 80.31 89 LEU A C 1
ATOM 669 O O . LEU A 1 89 ? 14.528 6.375 -7.052 1.00 80.31 89 LEU A O 1
ATOM 673 N N . THR A 1 90 ? 15.926 4.615 -7.023 1.00 80.25 90 THR A N 1
ATOM 674 C CA . THR A 1 90 ? 15.012 3.716 -7.746 1.00 80.25 90 THR A CA 1
ATOM 675 C C . THR A 1 90 ? 13.765 3.444 -6.913 1.00 80.25 90 THR A C 1
ATOM 677 O O . THR A 1 90 ? 12.653 3.556 -7.420 1.00 80.25 90 THR A O 1
ATOM 680 N N . ALA A 1 91 ? 13.946 3.152 -5.623 1.00 84.25 91 ALA A N 1
ATOM 681 C CA . ALA A 1 91 ? 12.836 2.909 -4.711 1.00 84.25 91 ALA A CA 1
ATOM 682 C C . ALA A 1 91 ? 11.927 4.136 -4.562 1.00 84.25 91 ALA A C 1
ATOM 684 O O . ALA A 1 91 ? 10.706 4.025 -4.640 1.00 84.25 91 ALA A O 1
ATOM 685 N N . ASN A 1 92 ? 12.517 5.327 -4.440 1.00 85.06 92 ASN A N 1
ATOM 686 C CA . ASN A 1 92 ? 11.755 6.566 -4.372 1.00 85.06 92 ASN A CA 1
ATOM 687 C C . ASN A 1 92 ? 11.023 6.863 -5.692 1.00 85.06 92 ASN A C 1
ATOM 689 O O . ASN A 1 92 ? 9.892 7.331 -5.659 1.00 85.06 92 ASN A O 1
ATOM 693 N N . SER A 1 93 ? 11.609 6.536 -6.850 1.00 84.50 93 SER A N 1
ATOM 694 C CA . SER A 1 93 ? 10.902 6.636 -8.134 1.00 84.50 93 SER A CA 1
ATOM 695 C C . SER A 1 93 ? 9.678 5.721 -8.178 1.00 84.50 93 SER A C 1
ATOM 697 O O . SER A 1 93 ? 8.621 6.164 -8.616 1.00 84.50 93 SER A O 1
ATOM 699 N N . VAL A 1 94 ? 9.794 4.473 -7.707 1.00 86.12 94 VAL A N 1
ATOM 700 C CA . VAL A 1 94 ? 8.656 3.538 -7.624 1.00 86.12 94 VAL A CA 1
ATOM 701 C C . VAL A 1 94 ? 7.577 4.087 -6.695 1.00 86.12 94 VAL A C 1
ATOM 703 O O . VAL A 1 94 ? 6.404 4.107 -7.065 1.00 86.12 94 VAL A O 1
ATOM 706 N N . ARG A 1 95 ? 7.977 4.586 -5.519 1.00 90.00 95 ARG A N 1
ATOM 707 C CA . ARG A 1 95 ? 7.074 5.228 -4.561 1.00 90.00 95 ARG A CA 1
ATOM 708 C C . ARG A 1 95 ? 6.316 6.393 -5.198 1.00 90.00 95 ARG A C 1
ATOM 710 O O . ARG A 1 95 ? 5.094 6.388 -5.156 1.00 90.00 95 ARG A O 1
ATOM 717 N N . CYS A 1 96 ? 7.016 7.344 -5.822 1.00 87.44 96 CYS A N 1
ATOM 718 C CA . CYS A 1 96 ? 6.400 8.502 -6.477 1.00 87.44 96 CYS A CA 1
ATOM 719 C C . CYS A 1 96 ? 5.455 8.095 -7.619 1.00 87.44 96 CYS A C 1
ATOM 721 O O . CYS A 1 96 ? 4.411 8.717 -7.810 1.00 87.44 96 CYS A O 1
ATOM 723 N N . THR A 1 97 ? 5.803 7.060 -8.390 1.00 88.31 97 THR A N 1
ATOM 724 C CA . THR A 1 97 ? 4.924 6.536 -9.443 1.00 88.31 97 THR A CA 1
ATOM 725 C C . THR A 1 97 ? 3.638 5.954 -8.855 1.00 88.31 97 THR A C 1
ATOM 727 O O . THR A 1 97 ? 2.549 6.314 -9.302 1.00 88.31 97 THR A O 1
ATOM 730 N N . LEU A 1 98 ? 3.745 5.107 -7.825 1.00 88.69 98 LEU A N 1
ATOM 731 C CA . LEU A 1 98 ? 2.583 4.528 -7.141 1.00 88.69 98 LEU A CA 1
ATOM 732 C C . LEU A 1 98 ? 1.716 5.598 -6.477 1.00 88.69 98 LEU A C 1
ATOM 734 O O . LEU A 1 98 ? 0.494 5.550 -6.582 1.00 88.69 98 LEU A O 1
ATOM 738 N N . GLU A 1 99 ? 2.346 6.572 -5.825 1.00 90.75 99 GLU A N 1
ATOM 739 C CA . GLU A 1 99 ? 1.687 7.728 -5.225 1.00 90.75 99 GLU A CA 1
ATOM 740 C C . GLU A 1 99 ? 0.830 8.462 -6.257 1.00 90.75 99 GLU A C 1
ATOM 742 O O . GLU A 1 99 ? -0.375 8.618 -6.065 1.00 90.75 99 GLU A O 1
ATOM 747 N N . ARG A 1 100 ? 1.424 8.826 -7.400 1.00 89.31 100 ARG A N 1
ATOM 748 C CA . ARG A 1 100 ? 0.720 9.502 -8.495 1.00 89.31 100 ARG A CA 1
ATOM 749 C C . ARG A 1 100 ? -0.438 8.661 -9.032 1.00 89.31 100 ARG A C 1
ATOM 751 O O . ARG A 1 100 ? -1.526 9.194 -9.249 1.00 89.31 100 ARG A O 1
ATOM 758 N N . ALA A 1 101 ? -0.226 7.361 -9.230 1.00 88.75 101 ALA A N 1
ATOM 759 C CA . ALA A 1 101 ? -1.270 6.459 -9.707 1.00 88.75 101 ALA A CA 1
ATOM 760 C C . ALA A 1 101 ? -2.447 6.381 -8.718 1.00 88.75 101 ALA A C 1
ATOM 762 O O . ALA A 1 101 ? -3.610 6.445 -9.129 1.00 88.75 101 ALA A O 1
ATOM 763 N N . PHE A 1 102 ? -2.165 6.308 -7.412 1.00 91.00 102 PHE A N 1
ATOM 764 C CA . PHE A 1 102 ? -3.198 6.311 -6.379 1.00 91.00 102 PHE A CA 1
ATOM 765 C C . PHE A 1 102 ? -3.912 7.656 -6.260 1.00 91.00 102 PHE A C 1
ATOM 767 O O . PHE A 1 102 ? -5.137 7.673 -6.168 1.00 91.00 102 PHE A O 1
ATOM 774 N N . GLN A 1 103 ? -3.191 8.772 -6.352 1.00 89.69 103 GLN A N 1
ATOM 775 C CA . GLN A 1 103 ? -3.772 10.114 -6.343 1.00 89.69 103 GLN A CA 1
ATOM 776 C C . GLN A 1 103 ? -4.758 10.330 -7.486 1.00 89.69 103 GLN A C 1
ATOM 778 O O . GLN A 1 103 ? -5.854 10.844 -7.272 1.00 89.69 103 GLN A O 1
ATOM 783 N N . GLN A 1 104 ? -4.389 9.912 -8.695 1.00 88.06 104 GLN A N 1
ATOM 784 C CA . GLN A 1 104 ? -5.216 10.118 -9.880 1.00 88.06 104 GLN A CA 1
ATOM 785 C C . GLN A 1 104 ? -6.465 9.232 -9.890 1.00 88.06 104 GLN A C 1
ATOM 787 O O . GLN A 1 104 ? -7.512 9.657 -10.374 1.00 88.06 104 GLN A O 1
ATOM 792 N N . ARG A 1 105 ? -6.365 7.996 -9.386 1.00 89.62 105 ARG A N 1
ATOM 793 C CA . ARG A 1 105 ? -7.409 6.974 -9.581 1.00 89.62 105 ARG A CA 1
ATOM 794 C C . ARG A 1 105 ? -8.215 6.649 -8.331 1.00 89.62 105 ARG A C 1
ATOM 796 O O . ARG A 1 105 ? -9.364 6.233 -8.450 1.00 89.62 105 ARG A O 1
ATOM 803 N N . PHE A 1 106 ? -7.642 6.843 -7.148 1.00 90.44 106 PHE A N 1
ATOM 804 C CA . PHE A 1 106 ? -8.270 6.517 -5.866 1.00 90.44 106 PHE A CA 1
ATOM 805 C C . PHE A 1 106 ? -8.020 7.637 -4.846 1.00 90.44 106 PHE A C 1
ATOM 807 O O . PHE A 1 106 ? -7.434 7.394 -3.788 1.00 90.44 106 PHE A O 1
ATOM 814 N N . PRO A 1 107 ? -8.487 8.872 -5.115 1.00 89.12 107 PRO A N 1
ATOM 815 C CA . PRO A 1 107 ? -8.236 10.020 -4.240 1.00 89.12 107 PRO A CA 1
ATOM 816 C C . PRO A 1 107 ? -8.736 9.803 -2.801 1.00 89.12 107 PRO A C 1
ATOM 818 O O . PRO A 1 107 ? -8.179 10.368 -1.867 1.00 89.12 107 PRO A O 1
ATOM 821 N N . GLY A 1 108 ? -9.727 8.925 -2.592 1.00 89.19 108 GLY A N 1
ATOM 822 C CA . GLY A 1 108 ? -10.197 8.537 -1.257 1.00 89.19 108 GLY A CA 1
ATOM 823 C C . GLY A 1 108 ? -9.117 7.914 -0.360 1.00 89.19 108 GLY A C 1
ATOM 824 O O . GLY A 1 108 ? -9.193 8.056 0.857 1.00 89.19 108 GLY A O 1
ATOM 825 N N . LEU A 1 109 ? -8.066 7.306 -0.927 1.00 92.62 109 LEU A N 1
ATOM 826 C CA . LEU A 1 109 ? -6.956 6.739 -0.149 1.00 92.62 109 LEU A CA 1
ATOM 827 C C . LEU A 1 109 ? -6.159 7.801 0.628 1.00 92.62 109 LEU A C 1
ATOM 829 O O . LEU A 1 109 ? -5.529 7.468 1.632 1.00 92.62 109 LEU A O 1
ATOM 833 N N . TYR A 1 110 ? -6.228 9.080 0.238 1.00 91.62 110 TYR A N 1
ATOM 834 C CA . TYR A 1 110 ? -5.567 10.171 0.965 1.00 91.62 110 TYR A CA 1
ATOM 835 C C . TYR A 1 110 ? -6.136 10.390 2.368 1.00 91.62 110 TYR A C 1
ATOM 837 O O . TYR A 1 110 ? -5.400 10.820 3.258 1.00 91.62 110 TYR A O 1
ATOM 845 N N . ALA A 1 111 ? -7.392 10.002 2.616 1.00 91.81 111 ALA A N 1
ATOM 846 C CA . ALA A 1 111 ? -7.964 9.974 3.963 1.00 91.81 111 ALA A CA 1
ATOM 847 C C . ALA A 1 111 ? -7.231 8.990 4.899 1.00 91.81 111 ALA A C 1
ATOM 849 O O . ALA A 1 111 ? -7.470 8.968 6.107 1.00 91.81 111 ALA A O 1
ATOM 850 N N . HIS A 1 112 ? -6.350 8.145 4.356 1.00 92.81 112 HIS A N 1
ATOM 851 C CA . HIS A 1 112 ? -5.611 7.117 5.081 1.00 92.81 112 HIS A CA 1
ATOM 852 C C . HIS A 1 112 ? -4.098 7.200 4.866 1.00 92.81 112 HIS A C 1
ATOM 854 O O . HIS A 1 112 ? -3.396 6.232 5.155 1.00 92.81 112 HIS A O 1
ATOM 860 N N . ARG A 1 113 ? -3.581 8.336 4.383 1.00 91.50 113 ARG A N 1
ATOM 861 C CA . ARG A 1 113 ? -2.161 8.513 4.029 1.00 91.50 113 ARG A CA 1
ATOM 862 C C . ARG A 1 113 ? -1.174 8.092 5.122 1.00 91.50 113 ARG A C 1
ATOM 864 O O . ARG A 1 113 ? -0.171 7.462 4.821 1.00 91.50 113 ARG A O 1
ATOM 871 N N . GLU A 1 114 ? -1.501 8.343 6.391 1.00 92.56 114 GLU A N 1
ATOM 872 C CA . GLU A 1 114 ? -0.645 7.993 7.536 1.00 92.56 114 GLU A CA 1
ATOM 873 C C . GLU A 1 114 ? -0.507 6.474 7.730 1.00 92.56 114 GLU A C 1
ATOM 875 O O . GLU A 1 114 ? 0.461 5.989 8.312 1.00 92.56 114 GLU A O 1
ATOM 880 N N . ARG A 1 115 ? -1.482 5.710 7.225 1.00 94.25 115 ARG A N 1
ATOM 881 C CA . ARG A 1 115 ? -1.571 4.248 7.340 1.00 94.25 115 ARG A CA 1
ATOM 882 C C . ARG A 1 115 ? -1.071 3.525 6.093 1.00 94.25 115 ARG A C 1
ATOM 884 O O . ARG A 1 115 ? -0.952 2.303 6.110 1.00 94.25 115 ARG A O 1
ATOM 891 N N . LEU A 1 116 ? -0.773 4.260 5.024 1.00 94.62 116 LEU A N 1
ATOM 892 C CA . LEU A 1 116 ? -0.200 3.740 3.789 1.00 94.62 116 LEU A CA 1
ATOM 893 C C . LEU A 1 116 ? 1.295 4.043 3.762 1.00 94.62 116 LEU A C 1
ATOM 895 O O . LEU A 1 116 ? 1.716 5.196 3.671 1.00 94.62 116 LEU A O 1
ATOM 899 N N . ARG A 1 117 ? 2.106 2.994 3.847 1.00 95.19 117 ARG A N 1
ATOM 900 C CA . ARG A 1 117 ? 3.564 3.094 3.947 1.00 95.19 117 ARG A CA 1
ATOM 901 C C . ARG A 1 117 ? 4.229 2.500 2.717 1.00 95.19 117 ARG A C 1
ATOM 903 O O . ARG A 1 117 ? 3.675 1.613 2.069 1.00 95.19 117 ARG A O 1
ATOM 910 N N . PHE A 1 118 ? 5.424 2.973 2.408 1.00 91.81 118 PHE A N 1
ATOM 911 C CA . PHE A 1 118 ? 6.300 2.385 1.408 1.00 91.81 118 PHE A CA 1
ATOM 912 C C . PHE A 1 118 ? 7.618 2.018 2.075 1.00 91.81 118 PHE A C 1
ATOM 914 O O . PHE A 1 118 ? 8.242 2.857 2.728 1.00 91.81 118 PHE A O 1
ATOM 921 N N . THR A 1 119 ? 8.029 0.766 1.916 1.00 91.00 119 THR A N 1
ATOM 922 C CA . THR A 1 119 ? 9.262 0.245 2.487 1.00 91.00 119 THR A CA 1
ATOM 923 C C . THR A 1 119 ? 10.120 -0.428 1.433 1.00 91.00 119 THR A C 1
ATOM 925 O O . THR A 1 119 ? 9.615 -1.029 0.485 1.00 91.00 119 THR A O 1
ATOM 928 N N . TRP A 1 120 ? 11.438 -0.347 1.586 1.00 89.00 120 TRP A N 1
ATOM 929 C CA . TRP A 1 120 ? 12.367 -1.055 0.710 1.00 89.00 120 TRP A CA 1
ATOM 930 C C . TRP A 1 120 ? 13.660 -1.415 1.428 1.00 89.00 120 TRP A C 1
ATOM 932 O O . TRP A 1 120 ? 14.023 -0.805 2.435 1.00 89.00 120 TRP A O 1
ATOM 942 N N . ASP A 1 121 ? 14.364 -2.383 0.859 1.00 84.38 121 ASP A N 1
ATOM 943 C CA . ASP A 1 121 ? 15.727 -2.760 1.225 1.00 84.38 121 ASP A CA 1
ATOM 944 C C . ASP A 1 121 ? 16.649 -2.717 -0.011 1.00 84.38 121 ASP A C 1
ATOM 946 O O . ASP A 1 121 ? 16.179 -2.640 -1.153 1.00 84.38 121 ASP A O 1
ATOM 950 N N . LEU A 1 122 ? 17.968 -2.710 0.216 1.00 80.12 122 LEU A N 1
ATOM 951 C CA . LEU A 1 122 ? 18.982 -2.487 -0.821 1.00 80.12 122 LEU A CA 1
ATOM 952 C C . LEU A 1 122 ? 19.861 -3.721 -1.109 1.00 80.12 122 LEU A C 1
ATOM 954 O O . LEU A 1 122 ? 20.411 -4.347 -0.197 1.00 80.12 122 LEU A O 1
ATOM 958 N N . TRP A 1 123 ? 20.103 -3.998 -2.398 1.00 69.12 123 TRP A N 1
ATOM 959 C CA . TRP A 1 123 ? 21.055 -5.016 -2.892 1.00 69.12 123 TRP A CA 1
ATOM 960 C C . TRP A 1 123 ? 22.392 -4.383 -3.356 1.00 69.12 123 TRP A C 1
ATOM 962 O O . TRP A 1 123 ? 22.335 -3.335 -3.996 1.00 69.12 123 TRP A O 1
ATOM 972 N N . PRO A 1 124 ? 23.589 -5.005 -3.173 1.00 55.22 124 PRO A N 1
ATOM 973 C CA . PRO A 1 124 ? 23.936 -6.187 -2.383 1.00 55.22 124 PRO A CA 1
ATOM 974 C C . PRO A 1 124 ? 24.644 -5.732 -1.102 1.00 55.22 124 PRO A C 1
ATOM 976 O O . PRO A 1 124 ? 25.853 -5.512 -1.104 1.00 55.22 124 PRO A O 1
ATOM 979 N N . GLY A 1 125 ? 23.926 -5.549 -0.000 1.00 55.78 125 GLY A N 1
ATOM 980 C CA . GLY A 1 125 ? 24.618 -5.139 1.226 1.00 55.78 125 GLY A CA 1
ATOM 981 C C . GLY A 1 125 ? 23.763 -4.570 2.337 1.00 55.78 125 GLY A C 1
ATOM 982 O O . GLY A 1 125 ? 24.280 -4.415 3.437 1.00 55.78 125 GLY A O 1
ATOM 983 N N . GLY A 1 126 ? 22.477 -4.303 2.111 1.00 50.66 126 GLY A N 1
ATOM 984 C CA . GLY A 1 126 ? 21.591 -3.804 3.156 1.00 50.66 126 GLY A CA 1
ATOM 985 C C . GLY A 1 126 ? 21.157 -4.907 4.116 1.00 50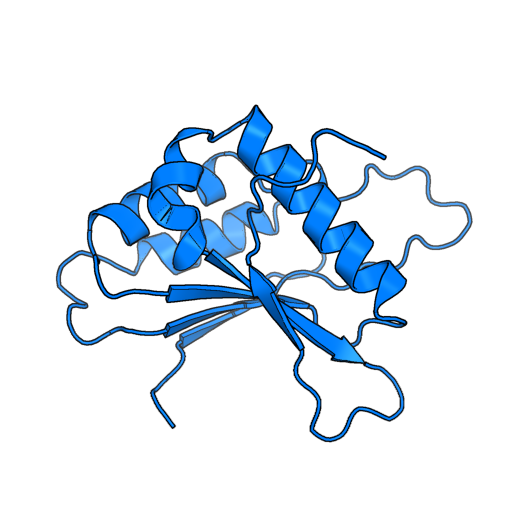.66 126 GLY A C 1
ATOM 986 O O . GLY A 1 126 ? 19.975 -5.224 4.181 1.00 50.66 126 GLY A O 1
ATOM 987 N N . LYS A 1 127 ? 22.089 -5.520 4.854 1.00 49.91 127 LYS A N 1
ATOM 988 C CA . LYS A 1 127 ? 21.701 -6.174 6.105 1.00 49.91 127 LYS A CA 1
ATOM 989 C C . LYS A 1 127 ? 21.262 -5.049 7.047 1.00 49.91 127 LYS A C 1
ATOM 991 O O . LYS A 1 127 ? 22.093 -4.269 7.493 1.00 49.91 127 LYS A O 1
ATOM 996 N N . ASP A 1 128 ? 19.951 -4.972 7.260 1.00 53.25 128 ASP A N 1
ATOM 997 C CA . ASP A 1 128 ? 19.260 -4.312 8.379 1.00 53.25 128 ASP A CA 1
ATOM 998 C C . ASP A 1 128 ? 18.703 -2.888 8.186 1.00 53.25 128 ASP A C 1
ATOM 1000 O O . ASP A 1 128 ? 18.003 -2.414 9.079 1.00 53.25 128 ASP A O 1
ATOM 1004 N N . GLU A 1 129 ? 18.880 -2.226 7.037 1.00 59.91 129 GLU A N 1
ATOM 1005 C CA . GLU A 1 129 ? 18.243 -0.914 6.804 1.00 59.91 129 GLU A CA 1
ATOM 1006 C C . GLU A 1 129 ? 16.989 -1.039 5.929 1.00 59.91 129 GLU A C 1
ATOM 1008 O O . GLU A 1 129 ? 17.032 -0.945 4.701 1.00 59.91 129 GLU A O 1
ATOM 1013 N N . VAL A 1 130 ? 15.855 -1.287 6.592 1.00 69.75 130 VAL A N 1
ATOM 1014 C CA . VAL A 1 130 ? 14.527 -1.146 5.987 1.00 69.75 130 VAL A CA 1
ATOM 1015 C C . VAL A 1 130 ? 14.120 0.313 6.103 1.00 69.75 130 VAL A C 1
ATOM 1017 O O . VAL A 1 130 ? 13.906 0.826 7.202 1.00 69.75 130 VAL A O 1
ATOM 1020 N N . TRP A 1 131 ? 13.997 0.976 4.962 1.00 77.56 131 TRP A N 1
ATOM 1021 C CA . TRP A 1 131 ? 13.460 2.328 4.908 1.00 77.56 131 TRP A CA 1
ATOM 1022 C C . TRP A 1 131 ? 11.939 2.269 5.030 1.00 77.56 131 TRP A C 1
ATOM 1024 O O . TRP A 1 131 ? 11.319 1.387 4.441 1.00 77.56 131 TRP A O 1
ATOM 1034 N N . ASP A 1 132 ? 11.339 3.190 5.783 1.00 85.00 132 ASP A N 1
ATOM 1035 C CA . ASP A 1 132 ? 9.889 3.291 5.970 1.00 85.00 132 ASP A CA 1
ATOM 1036 C C . ASP A 1 132 ? 9.447 4.748 5.841 1.00 85.00 132 ASP A C 1
ATOM 1038 O O . ASP A 1 132 ? 9.748 5.595 6.685 1.00 85.00 132 ASP A O 1
ATOM 1042 N N . VAL A 1 133 ? 8.713 5.037 4.770 1.00 86.81 133 VAL A N 1
ATOM 1043 C CA . VAL A 1 133 ? 8.209 6.375 4.456 1.00 86.81 133 VAL A CA 1
ATOM 1044 C C . VAL A 1 133 ? 6.712 6.330 4.163 1.00 86.81 133 VAL A C 1
ATOM 1046 O O . VAL A 1 133 ? 6.152 5.274 3.864 1.00 86.81 133 VAL A O 1
ATOM 1049 N N . ALA A 1 134 ? 6.043 7.480 4.242 1.00 85.69 134 ALA A N 1
ATOM 1050 C CA . ALA A 1 134 ? 4.662 7.583 3.788 1.00 85.69 134 ALA A CA 1
ATOM 1051 C C . ALA A 1 134 ? 4.593 7.271 2.287 1.00 85.69 134 ALA A C 1
ATOM 1053 O O . ALA A 1 134 ? 5.425 7.735 1.503 1.00 85.69 134 ALA A O 1
ATOM 1054 N N . LEU A 1 135 ? 3.613 6.465 1.885 1.00 83.62 135 LEU A N 1
ATOM 1055 C CA . LEU A 1 135 ? 3.380 6.199 0.469 1.00 83.62 135 LEU A CA 1
ATOM 1056 C C . LEU A 1 135 ? 2.790 7.428 -0.222 1.00 83.62 135 LEU A C 1
ATOM 1058 O O . LEU A 1 135 ? 3.198 7.746 -1.332 1.00 83.62 135 LEU A O 1
ATOM 1062 N N . LEU A 1 136 ? 1.842 8.091 0.445 1.00 84.50 136 LEU A N 1
ATOM 1063 C CA . LEU A 1 136 ? 1.149 9.278 -0.044 1.00 84.50 136 LEU A CA 1
ATOM 1064 C C . LEU A 1 136 ? 1.633 10.491 0.760 1.00 84.50 136 LEU A C 1
ATOM 1066 O O . LEU A 1 136 ? 1.419 10.534 1.973 1.00 84.50 136 LEU A O 1
ATOM 1070 N N . ASP A 1 137 ? 2.276 11.453 0.104 1.00 78.81 137 ASP A N 1
ATOM 1071 C CA . ASP A 1 137 ? 2.749 12.706 0.694 1.00 78.81 137 ASP A CA 1
ATOM 1072 C C . ASP A 1 137 ? 1.956 13.891 0.101 1.00 78.81 137 ASP A C 1
ATOM 1074 O O . ASP A 1 137 ? 1.529 13.884 -1.051 1.00 78.81 137 ASP A O 1
ATOM 1078 N N . GLU A 1 138 ? 1.718 14.933 0.897 1.00 59.19 138 GLU A N 1
ATOM 1079 C CA . GLU A 1 138 ? 1.102 16.181 0.415 1.00 59.19 138 GLU A CA 1
ATOM 1080 C C . GLU A 1 138 ? 2.114 17.074 -0.319 1.00 59.19 138 GLU A C 1
ATOM 1082 O O . GLU A 1 138 ? 1.733 18.045 -0.967 1.00 59.19 138 GLU A O 1
ATOM 1087 N N . ARG A 1 139 ? 3.416 16.785 -0.211 1.00 53.69 139 ARG A N 1
ATOM 1088 C CA . ARG A 1 139 ? 4.489 17.699 -0.633 1.00 53.69 139 ARG A CA 1
ATOM 1089 C C . ARG A 1 139 ? 4.878 17.658 -2.111 1.00 53.69 139 ARG A C 1
ATOM 1091 O O . ARG A 1 139 ? 5.805 18.368 -2.487 1.00 53.69 139 ARG A O 1
ATOM 1098 N N . ASN A 1 140 ? 4.198 16.893 -2.960 1.00 46.50 140 ASN A N 1
ATOM 1099 C CA . ASN A 1 140 ? 4.599 16.734 -4.365 1.00 46.50 140 ASN A CA 1
ATOM 1100 C C . ASN A 1 140 ? 4.017 17.778 -5.346 1.00 46.50 140 ASN A C 1
ATOM 1102 O O . ASN A 1 140 ? 3.954 17.522 -6.545 1.00 46.50 140 ASN A O 1
AT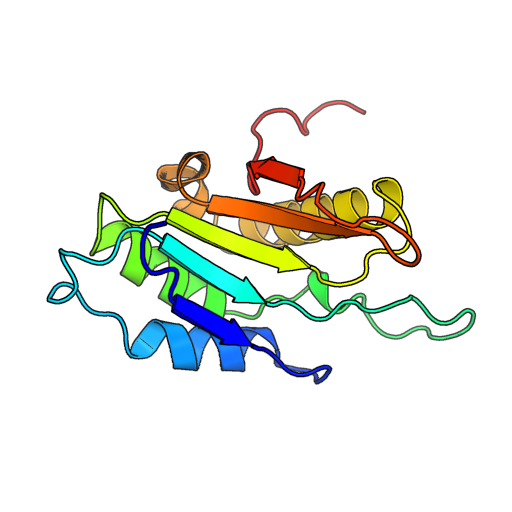OM 1106 N N . ASP A 1 141 ? 3.689 18.978 -4.857 1.00 41.22 141 ASP A N 1
ATOM 1107 C CA . ASP A 1 141 ? 3.406 20.170 -5.672 1.00 41.22 141 ASP A CA 1
ATOM 1108 C C . ASP A 1 141 ? 4.565 21.191 -5.596 1.00 41.22 141 ASP A C 1
ATOM 1110 O O . ASP A 1 141 ? 4.345 22.344 -5.243 1.00 41.22 141 ASP A O 1
ATOM 1114 N N . ALA A 1 142 ? 5.815 20.783 -5.854 1.00 37.72 142 ALA A N 1
ATOM 1115 C CA . ALA A 1 142 ? 6.904 21.675 -6.304 1.00 37.72 142 ALA A CA 1
ATOM 1116 C C . ALA A 1 142 ? 8.241 20.922 -6.414 1.00 37.72 142 ALA A C 1
ATOM 1118 O O . ALA A 1 142 ? 9.020 20.895 -5.459 1.00 37.72 142 ALA A O 1
ATOM 1119 N N . GLN A 1 143 ? 8.551 20.383 -7.593 1.00 34.59 143 GLN A N 1
ATOM 1120 C CA . GLN A 1 143 ? 9.932 20.297 -8.079 1.00 34.59 143 GLN A CA 1
ATOM 1121 C C . GLN A 1 143 ? 9.970 20.253 -9.603 1.00 34.59 143 GLN A C 1
ATOM 1123 O O . GLN A 1 143 ? 9.204 19.457 -10.189 1.00 34.59 143 GLN A O 1
#

pLDDT: mean 80.0, std 16.03, range [34.59, 96.0]

Secondary structure (DSSP, 8-state):
---PEEEE--SSTTHHHHHHHHHHT--TT-TT--EEEEEEP-----TT--PPPTTS---HHHHHHHHHHHHH-TT-EEEEEEEEES-HHHHHHHHHHHHHHHHHH-GGGGGGGGGEEEEEEETTT-SS--EEEESS-S--S--

Radius of gyration: 14.76 Å; chains: 1; bounding box: 38×34×41 Å

Organism: NCBI:txid34475